Protein AF-A0A1M7R7I4-F1 (afdb_monomer_lite)

Radius of gyration: 20.32 Å; chains: 1; bounding box: 40×40×57 Å

Secondary structure (DSSP, 8-state):
--S-----HHHHHHHHHHHHHHHHHHHHHHHHHHHHHHHHHHH--B--TTT-SSSTT-B--SGGGGGGS-HHHHHHHHHHHHHHHHHTT----TT--HHHHHHHHHHHHHHHHHHHHHHHHS--HHHHHTSSSHHHHHHHHHHHHHHHHTTTS--TT-

Structure (mmCIF, N/CA/C/O backbone):
data_AF-A0A1M7R7I4-F1
#
_entry.id   AF-A0A1M7R7I4-F1
#
loop_
_atom_site.group_PDB
_atom_site.id
_atom_site.type_symbol
_atom_site.label_atom_id
_atom_site.label_alt_id
_atom_site.label_comp_id
_atom_site.label_asym_id
_atom_site.label_entity_id
_atom_site.label_seq_id
_atom_site.pdbx_PDB_ins_code
_atom_site.Cartn_x
_atom_site.Cartn_y
_atom_site.Cartn_z
_atom_site.occupancy
_atom_site.B_iso_or_equiv
_atom_site.auth_seq_id
_atom_site.auth_comp_id
_atom_site.auth_asym_id
_atom_site.auth_atom_id
_atom_site.pdbx_PDB_model_num
ATOM 1 N N . MET A 1 1 ? -10.190 12.286 29.717 1.00 47.88 1 MET A N 1
ATOM 2 C CA . MET A 1 1 ? -10.588 10.984 29.136 1.00 47.88 1 MET A CA 1
ATOM 3 C C . MET A 1 1 ? -11.988 10.653 29.607 1.00 47.88 1 MET A C 1
ATOM 5 O O . MET A 1 1 ? -12.220 10.630 30.811 1.00 47.88 1 MET A O 1
ATOM 9 N N . ASN A 1 2 ? -12.921 10.469 28.674 1.00 44.06 2 ASN A N 1
ATOM 10 C CA . ASN A 1 2 ? -14.291 10.079 28.992 1.00 44.06 2 ASN A CA 1
ATOM 11 C C . ASN A 1 2 ? -14.252 8.692 29.658 1.00 44.06 2 ASN A C 1
ATOM 13 O O . ASN A 1 2 ? -13.687 7.762 29.089 1.00 44.06 2 ASN A O 1
ATOM 17 N N . LYS A 1 3 ? -14.788 8.550 30.876 1.00 51.72 3 LYS A N 1
ATOM 18 C CA . LYS A 1 3 ? -14.648 7.324 31.692 1.00 51.72 3 LYS A CA 1
ATOM 19 C C . LYS A 1 3 ? -15.412 6.102 31.145 1.00 51.72 3 LYS A C 1
ATOM 21 O O . LYS A 1 3 ? -15.281 5.026 31.708 1.00 51.72 3 LYS A O 1
ATOM 26 N N . ASN A 1 4 ? -16.145 6.250 30.039 1.00 63.84 4 ASN A N 1
ATOM 27 C CA . ASN A 1 4 ? -16.961 5.204 29.418 1.00 63.84 4 ASN A CA 1
ATOM 28 C C . ASN A 1 4 ? -16.594 5.012 27.935 1.00 63.84 4 ASN A C 1
ATOM 30 O O . ASN A 1 4 ? -17.426 5.222 27.054 1.00 63.84 4 ASN A O 1
ATOM 34 N N . PHE A 1 5 ? -15.345 4.640 27.638 1.00 81.62 5 PHE A N 1
ATOM 35 C CA . PHE A 1 5 ? -15.002 4.158 26.297 1.00 81.62 5 PHE A CA 1
ATOM 36 C C . PHE A 1 5 ? -15.744 2.841 26.041 1.00 81.62 5 PHE A C 1
ATOM 38 O O . PHE A 1 5 ? -15.438 1.818 26.652 1.00 81.62 5 PHE A O 1
ATOM 45 N N . LYS A 1 6 ? -16.755 2.882 25.169 1.00 89.25 6 LYS A N 1
ATOM 46 C CA . LYS A 1 6 ? -17.543 1.713 24.779 1.00 89.25 6 LYS A CA 1
ATOM 47 C C . LYS A 1 6 ? -17.230 1.367 23.332 1.00 89.25 6 LYS A C 1
ATOM 49 O O . LYS A 1 6 ? -17.649 2.072 22.420 1.00 89.25 6 LYS A O 1
ATOM 54 N N . VAL A 1 7 ? -16.509 0.268 23.144 1.00 92.81 7 VAL A N 1
ATOM 55 C CA . VAL A 1 7 ? -16.156 -0.244 21.819 1.00 92.81 7 VAL A CA 1
ATOM 56 C C . VAL A 1 7 ? -17.420 -0.669 21.070 1.00 92.81 7 VAL A C 1
ATOM 58 O O . VAL A 1 7 ? -18.250 -1.408 21.607 1.00 92.81 7 VAL A O 1
ATOM 61 N N . THR A 1 8 ? -17.569 -0.209 19.828 1.00 95.81 8 THR A N 1
ATOM 62 C CA . THR A 1 8 ? -18.654 -0.627 18.931 1.00 95.81 8 THR A CA 1
ATOM 63 C C . THR A 1 8 ? -18.187 -1.738 17.991 1.00 95.81 8 THR A C 1
ATOM 65 O O . THR A 1 8 ? -16.992 -1.919 17.757 1.00 95.81 8 THR A O 1
ATOM 68 N N . LYS A 1 9 ? -19.134 -2.478 17.402 1.00 95.56 9 LYS A N 1
ATOM 69 C CA . LYS A 1 9 ? -18.818 -3.484 16.371 1.00 95.56 9 LYS A CA 1
ATOM 70 C C . LYS A 1 9 ? -18.126 -2.866 15.153 1.00 95.56 9 LYS A C 1
ATOM 72 O O . LYS A 1 9 ? -17.258 -3.495 14.565 1.00 95.56 9 LYS A O 1
ATOM 77 N N . GLU A 1 10 ? -18.493 -1.637 14.801 1.00 96.81 10 GLU A N 1
ATOM 78 C CA . GLU A 1 10 ? -17.917 -0.901 13.671 1.00 96.81 10 GLU A CA 1
ATOM 79 C C . GLU A 1 10 ? -16.450 -0.538 13.915 1.00 96.81 10 GLU A C 1
ATOM 81 O O . GLU A 1 10 ? -15.636 -0.678 13.006 1.00 96.81 10 GLU A O 1
ATOM 86 N N . MET A 1 11 ? -16.096 -0.140 15.144 1.00 97.19 11 MET A N 1
ATOM 87 C CA . MET A 1 11 ? -14.703 0.108 15.533 1.00 97.19 11 MET A CA 1
ATOM 88 C C . MET A 1 11 ? -13.863 -1.167 15.439 1.00 97.19 11 MET A C 1
ATOM 90 O O . MET A 1 11 ? -12.769 -1.136 14.882 1.00 97.19 11 MET A O 1
ATOM 94 N N . ILE A 1 12 ? -14.392 -2.292 15.937 1.00 96.56 12 ILE A N 1
ATOM 95 C CA . ILE A 1 12 ? -13.713 -3.596 15.867 1.00 96.56 12 ILE A CA 1
ATOM 96 C C . ILE A 1 12 ? -13.486 -3.989 14.407 1.00 96.56 12 ILE A C 1
ATOM 98 O O . ILE A 1 12 ? -12.352 -4.256 14.024 1.00 96.56 12 ILE A O 1
ATOM 102 N N . GLN A 1 13 ? -14.535 -3.944 13.581 1.00 96.69 13 GLN A N 1
ATOM 103 C CA . GLN A 1 13 ? -14.430 -4.301 12.169 1.00 96.69 13 GLN A CA 1
ATOM 104 C C . GLN A 1 13 ? -13.431 -3.405 11.429 1.00 96.69 13 GLN A C 1
ATOM 106 O O . GLN A 1 13 ? -12.631 -3.903 10.651 1.00 96.69 13 GLN A O 1
ATOM 111 N N . ALA A 1 14 ? -13.432 -2.092 11.679 1.00 97.75 14 ALA A N 1
ATOM 112 C CA . ALA A 1 14 ? -12.481 -1.189 11.035 1.00 97.75 14 ALA A CA 1
ATOM 113 C C . ALA A 1 14 ? -11.025 -1.482 11.440 1.00 97.75 14 ALA A C 1
ATOM 115 O O . ALA A 1 14 ? -10.129 -1.358 10.610 1.00 97.75 14 ALA A O 1
ATOM 116 N N . ALA A 1 15 ? -10.777 -1.890 12.688 1.00 97.62 15 ALA 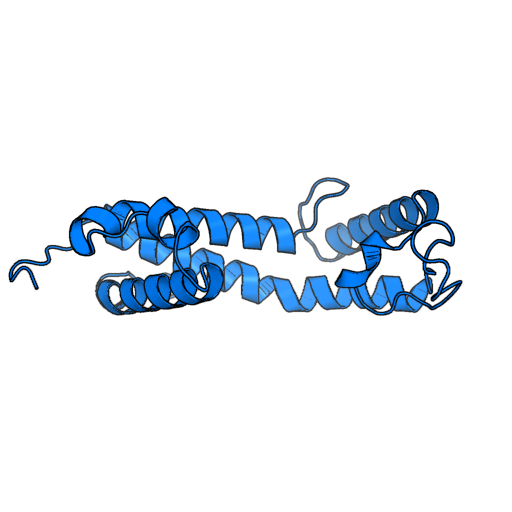A N 1
ATOM 117 C CA . ALA A 1 15 ? -9.447 -2.315 13.118 1.00 97.62 15 ALA A CA 1
ATOM 118 C C . ALA A 1 15 ? -9.029 -3.646 12.470 1.00 97.62 15 ALA A C 1
ATOM 120 O O . ALA A 1 15 ? -7.903 -3.757 11.989 1.00 97.62 15 ALA A O 1
ATOM 121 N N . GLU A 1 16 ? -9.933 -4.628 12.400 1.00 96.62 16 GLU A N 1
ATOM 122 C CA . GLU A 1 16 ? -9.706 -5.897 11.693 1.00 96.62 16 GLU A CA 1
ATOM 123 C C . GLU A 1 16 ? -9.398 -5.669 10.205 1.00 96.62 16 GLU A C 1
ATOM 125 O O . GLU A 1 16 ? -8.423 -6.221 9.690 1.00 96.62 16 GLU A O 1
ATOM 130 N N . ASP A 1 17 ? -10.160 -4.793 9.542 1.00 97.12 17 ASP A N 1
ATOM 131 C CA . ASP A 1 17 ? -9.942 -4.399 8.146 1.00 97.12 17 ASP A CA 1
ATOM 132 C C . ASP A 1 17 ? -8.527 -3.816 7.954 1.00 97.12 17 ASP A C 1
ATOM 134 O O . ASP A 1 17 ? -7.836 -4.163 6.995 1.00 97.12 17 ASP A O 1
ATOM 138 N N . VAL A 1 18 ? -8.060 -2.968 8.881 1.00 97.88 18 VAL A N 1
ATOM 139 C CA . VAL A 1 18 ? -6.701 -2.399 8.842 1.00 97.88 18 VAL A CA 1
ATOM 140 C C . VAL A 1 18 ? -5.636 -3.477 9.041 1.00 97.88 18 VAL A C 1
ATOM 142 O O . VAL A 1 18 ? -4.665 -3.499 8.286 1.00 97.88 18 VAL A O 1
ATOM 145 N N . PHE A 1 19 ? -5.802 -4.393 10.001 1.00 96.50 19 PHE A N 1
ATOM 146 C CA . PHE A 1 19 ? -4.847 -5.488 10.202 1.00 96.50 19 PHE A CA 1
ATOM 147 C C . PHE A 1 19 ? -4.714 -6.367 8.955 1.00 96.50 19 PHE A C 1
ATOM 149 O O . PHE A 1 19 ? -3.596 -6.665 8.534 1.00 96.50 19 PHE A O 1
ATOM 156 N N . ILE A 1 20 ? -5.838 -6.746 8.342 1.00 96.12 20 ILE A N 1
ATOM 157 C CA . ILE A 1 20 ? -5.852 -7.549 7.114 1.00 96.12 20 ILE A CA 1
ATOM 158 C C . ILE A 1 20 ? -5.199 -6.779 5.965 1.00 96.12 20 ILE A C 1
ATOM 160 O O . ILE A 1 20 ? -4.387 -7.348 5.237 1.00 96.12 20 ILE A O 1
ATOM 164 N N . ALA A 1 21 ? -5.511 -5.492 5.806 1.00 97.38 21 ALA A N 1
ATOM 165 C CA . ALA A 1 21 ? -4.962 -4.688 4.721 1.00 97.38 21 ALA A CA 1
ATOM 166 C C . ALA A 1 21 ? -3.444 -4.474 4.850 1.00 97.38 21 ALA A C 1
ATOM 168 O O . ALA A 1 21 ? -2.743 -4.580 3.845 1.00 97.38 21 ALA A O 1
ATOM 169 N N . ILE A 1 22 ? -2.935 -4.245 6.069 1.00 96.94 22 ILE A N 1
ATOM 170 C CA . ILE A 1 22 ? -1.491 -4.188 6.352 1.00 96.94 22 ILE A CA 1
ATOM 171 C C . ILE A 1 22 ? -0.844 -5.540 6.044 1.00 96.94 22 ILE A C 1
ATOM 173 O O . ILE A 1 22 ? 0.167 -5.599 5.353 1.00 96.94 22 ILE A O 1
ATOM 177 N N . ALA A 1 23 ? -1.425 -6.642 6.527 1.00 96.62 23 ALA A N 1
ATOM 178 C CA . ALA A 1 23 ? -0.879 -7.970 6.271 1.00 96.62 23 ALA A CA 1
ATOM 179 C C . ALA A 1 23 ? -0.825 -8.274 4.767 1.00 96.62 23 ALA A C 1
ATOM 181 O O . ALA A 1 23 ? 0.175 -8.795 4.277 1.00 96.62 23 ALA A O 1
ATOM 182 N N . TYR A 1 24 ? -1.872 -7.916 4.023 1.00 96.00 24 TYR A N 1
ATOM 183 C CA . TYR A 1 24 ? -1.927 -8.111 2.580 1.00 96.00 24 TYR A CA 1
ATOM 184 C C . TYR A 1 24 ? -0.878 -7.271 1.838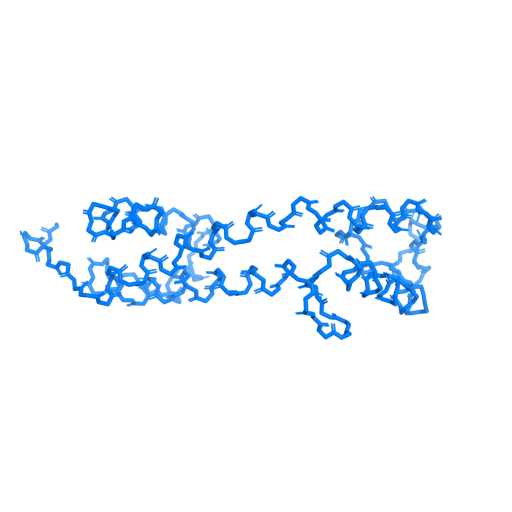 1.00 96.00 24 TYR A C 1
ATOM 186 O O . TYR A 1 24 ? -0.130 -7.827 1.032 1.00 96.00 24 TYR A O 1
ATOM 194 N N . SER A 1 25 ? -0.777 -5.967 2.126 1.00 97.44 25 SER A N 1
ATOM 195 C CA . SER A 1 25 ? 0.190 -5.077 1.468 1.00 97.44 25 SER A CA 1
ATOM 196 C C . SER A 1 25 ? 1.634 -5.499 1.749 1.00 97.44 25 SER A C 1
ATOM 198 O O . SER A 1 25 ? 2.433 -5.612 0.817 1.00 97.44 25 SER A O 1
ATOM 200 N N . GLU A 1 26 ? 1.953 -5.831 3.001 1.00 97.31 26 GLU A N 1
ATOM 201 C CA . GLU A 1 26 ? 3.286 -6.281 3.405 1.00 97.31 26 GLU A CA 1
ATOM 202 C C . GLU A 1 26 ? 3.642 -7.663 2.840 1.00 97.31 26 GLU A C 1
ATOM 204 O O . GLU A 1 26 ? 4.797 -7.901 2.493 1.00 97.31 26 GLU A O 1
ATOM 209 N N . THR A 1 27 ? 2.662 -8.556 2.665 1.00 96.94 27 THR A N 1
ATOM 210 C CA . THR A 1 27 ? 2.897 -9.882 2.064 1.00 96.94 27 THR A CA 1
ATOM 211 C C . THR A 1 27 ? 3.301 -9.775 0.595 1.00 96.94 27 THR A C 1
ATOM 213 O O . THR A 1 27 ? 4.195 -10.491 0.145 1.00 96.94 27 THR A O 1
ATOM 216 N N . ILE A 1 28 ? 2.660 -8.892 -0.176 1.00 96.44 28 ILE A N 1
ATOM 217 C CA . ILE A 1 28 ? 2.919 -8.800 -1.621 1.00 96.44 28 ILE A CA 1
ATOM 218 C C . ILE A 1 28 ? 4.087 -7.870 -1.966 1.00 96.44 28 ILE A C 1
ATOM 220 O O . ILE A 1 28 ? 4.691 -8.015 -3.031 1.00 96.44 28 ILE A O 1
ATOM 224 N N . ARG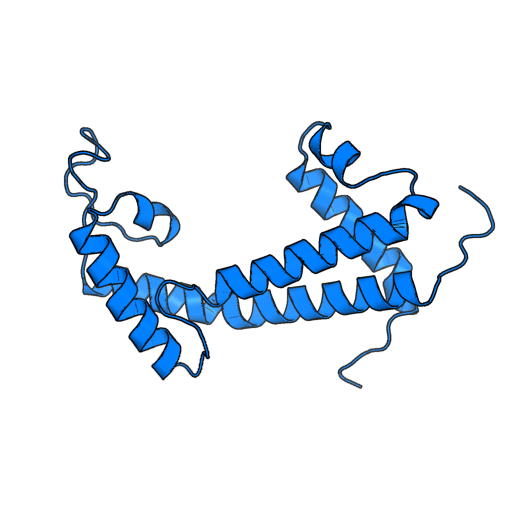 A 1 29 ? 4.419 -6.915 -1.084 1.00 97.81 29 ARG A N 1
ATOM 225 C CA . ARG A 1 29 ? 5.432 -5.875 -1.320 1.00 97.81 29 ARG A CA 1
ATOM 226 C C . ARG A 1 29 ? 6.781 -6.433 -1.801 1.00 97.81 29 ARG A C 1
ATOM 228 O O . ARG A 1 29 ? 7.253 -5.937 -2.826 1.00 97.81 29 ARG A O 1
ATOM 235 N N . PRO A 1 30 ? 7.394 -7.450 -1.162 1.00 97.50 30 PRO A N 1
ATOM 236 C CA . PRO A 1 30 ? 8.702 -7.949 -1.587 1.00 97.50 30 PRO A CA 1
ATOM 237 C C . PRO A 1 30 ? 8.688 -8.496 -3.017 1.00 97.50 30 PRO A C 1
ATOM 239 O O . PRO A 1 30 ? 9.547 -8.134 -3.816 1.00 97.50 30 PRO A O 1
ATOM 242 N N . ALA A 1 31 ? 7.671 -9.293 -3.361 1.00 97.38 31 ALA A N 1
ATOM 243 C CA . ALA A 1 31 ? 7.546 -9.898 -4.685 1.00 97.38 31 ALA A CA 1
ATOM 244 C C . ALA A 1 31 ? 7.376 -8.837 -5.784 1.00 97.38 31 ALA A C 1
ATOM 246 O O . ALA A 1 31 ? 8.017 -8.905 -6.831 1.00 97.38 31 ALA A O 1
ATOM 247 N N . ILE A 1 32 ? 6.544 -7.817 -5.542 1.00 97.69 32 ILE A N 1
ATOM 248 C CA . ILE A 1 32 ? 6.312 -6.753 -6.526 1.00 97.69 32 ILE A CA 1
ATOM 249 C C . ILE A 1 32 ? 7.557 -5.884 -6.726 1.00 97.69 32 ILE A C 1
ATOM 251 O O . ILE A 1 32 ? 7.891 -5.565 -7.871 1.00 97.69 32 ILE A O 1
ATOM 255 N N . ILE A 1 33 ? 8.260 -5.535 -5.644 1.00 96.56 33 ILE A N 1
ATOM 256 C CA . ILE A 1 33 ? 9.515 -4.775 -5.719 1.00 96.56 33 ILE A CA 1
ATOM 257 C C . ILE A 1 33 ? 10.574 -5.570 -6.485 1.00 96.56 33 ILE A C 1
ATOM 259 O O . ILE A 1 33 ? 11.248 -5.012 -7.351 1.00 96.56 33 ILE A O 1
ATOM 263 N N . GLU A 1 34 ? 10.706 -6.868 -6.211 1.00 96.69 34 GLU A N 1
ATOM 264 C CA . GLU A 1 34 ? 11.659 -7.733 -6.904 1.00 96.69 34 GLU A CA 1
ATOM 265 C C . GLU A 1 34 ? 11.378 -7.795 -8.413 1.00 96.69 34 GLU A C 1
ATOM 267 O O . GLU A 1 34 ? 12.286 -7.566 -9.215 1.00 96.69 34 GLU A O 1
ATOM 272 N N . ILE A 1 35 ? 10.120 -8.013 -8.812 1.00 97.69 35 ILE A N 1
ATOM 273 C CA . ILE A 1 35 ? 9.705 -8.016 -10.224 1.00 97.69 35 ILE A CA 1
ATOM 274 C C . ILE A 1 35 ? 10.076 -6.692 -10.905 1.00 97.69 35 ILE A C 1
ATOM 276 O O . ILE A 1 35 ? 10.705 -6.687 -11.968 1.00 97.69 35 ILE A O 1
ATOM 280 N N . GLN A 1 36 ? 9.732 -5.561 -10.281 1.00 97.19 36 GLN A N 1
ATOM 281 C CA . GLN A 1 36 ? 10.036 -4.235 -10.821 1.00 97.19 36 GLN A CA 1
ATOM 282 C C . GLN A 1 36 ? 11.542 -4.030 -10.994 1.00 97.19 36 GLN A C 1
ATOM 284 O O . GLN A 1 36 ? 11.999 -3.632 -12.067 1.00 97.19 36 GLN A O 1
ATOM 289 N N . GLN A 1 37 ? 12.332 -4.360 -9.973 1.00 96.25 37 GLN A N 1
ATOM 290 C CA . GLN A 1 37 ? 13.786 -4.243 -10.027 1.00 96.25 37 GLN A CA 1
ATOM 291 C C . GLN A 1 37 ? 14.405 -5.153 -11.091 1.00 96.25 37 GLN A C 1
ATOM 293 O O . GLN A 1 37 ? 15.329 -4.728 -11.783 1.00 96.25 37 GLN A O 1
ATOM 298 N N . ASN A 1 38 ? 13.912 -6.380 -11.253 1.00 96.56 38 ASN A N 1
ATOM 299 C CA . ASN A 1 38 ? 14.422 -7.316 -12.253 1.00 96.56 38 ASN A CA 1
ATOM 300 C C . ASN A 1 38 ? 14.177 -6.806 -13.677 1.00 96.56 38 ASN A C 1
ATOM 302 O O . ASN A 1 38 ? 15.081 -6.864 -14.511 1.00 96.56 38 ASN A O 1
ATOM 306 N N . ILE A 1 39 ? 13.007 -6.226 -13.945 1.00 97.19 39 ILE A N 1
ATOM 307 C CA . ILE A 1 39 ? 12.707 -5.610 -15.242 1.00 97.19 39 ILE A CA 1
ATOM 308 C C . ILE A 1 39 ? 13.606 -4.389 -15.486 1.00 97.19 39 ILE A C 1
ATOM 310 O O . ILE A 1 39 ? 14.203 -4.278 -16.558 1.00 97.19 39 ILE A O 1
ATOM 314 N N . LEU A 1 40 ? 13.766 -3.502 -14.499 1.00 96.69 40 LEU A N 1
ATOM 315 C CA . LEU A 1 40 ? 14.656 -2.340 -14.618 1.00 96.69 40 LEU A CA 1
ATOM 316 C C . LEU A 1 40 ? 16.109 -2.756 -14.892 1.00 96.69 40 LEU A C 1
ATOM 318 O O . LEU A 1 40 ? 16.746 -2.224 -15.800 1.00 96.69 40 LEU A O 1
ATOM 322 N N . LYS A 1 41 ? 16.614 -3.762 -14.167 1.00 95.38 41 LYS A N 1
ATOM 323 C CA . LYS A 1 41 ? 17.959 -4.325 -14.368 1.00 95.38 41 LYS A CA 1
ATOM 324 C C . LYS A 1 41 ? 18.115 -4.981 -15.739 1.00 95.38 41 LYS A C 1
ATOM 326 O O . LYS A 1 41 ? 19.184 -4.879 -16.335 1.00 95.38 41 LYS A O 1
ATOM 331 N N . ARG A 1 42 ? 17.079 -5.651 -16.243 1.00 95.94 42 ARG A N 1
ATOM 332 C CA . ARG A 1 42 ? 17.115 -6.350 -17.533 1.00 95.94 42 ARG A CA 1
ATOM 333 C C . ARG A 1 42 ? 17.165 -5.389 -18.715 1.00 95.94 42 ARG A C 1
ATOM 335 O O . ARG A 1 42 ? 17.922 -5.629 -19.650 1.00 95.94 42 ARG A O 1
ATOM 342 N N . PHE A 1 43 ? 16.352 -4.336 -18.689 1.00 95.94 43 PHE A N 1
ATOM 343 C CA . PHE A 1 43 ? 16.188 -3.440 -19.838 1.00 95.94 43 PHE A CA 1
ATOM 344 C C . PHE A 1 43 ? 17.000 -2.148 -19.739 1.00 95.94 43 PHE A C 1
ATOM 346 O O . PHE A 1 43 ? 17.173 -1.486 -20.757 1.00 95.94 43 PHE A O 1
ATOM 353 N N . GLN A 1 44 ? 17.536 -1.814 -18.557 1.00 94.75 44 GLN A N 1
ATOM 354 C CA . GLN A 1 44 ? 18.428 -0.665 -18.351 1.00 94.75 44 GLN A CA 1
ATOM 355 C C . GLN A 1 44 ? 17.844 0.640 -18.919 1.00 94.75 44 GLN A C 1
ATOM 357 O O . GLN A 1 44 ? 18.542 1.406 -19.590 1.00 94.75 44 GLN A O 1
ATOM 362 N N . TYR A 1 45 ? 16.548 0.876 -18.670 1.00 94.88 45 TYR A N 1
ATOM 363 C CA . TYR A 1 45 ? 15.856 2.090 -19.104 1.00 94.88 45 TYR A CA 1
ATOM 364 C C . TYR A 1 45 ? 16.601 3.333 -18.635 1.00 94.88 45 TYR A C 1
ATOM 366 O O . TYR A 1 45 ? 17.198 3.342 -17.556 1.00 94.88 45 TYR A O 1
ATOM 374 N N . LYS A 1 46 ? 16.553 4.390 -19.437 1.00 93.44 46 LYS A N 1
ATOM 375 C CA . LYS A 1 46 ? 17.308 5.614 -19.185 1.00 93.44 46 LYS A CA 1
ATOM 376 C C . LYS A 1 46 ? 16.381 6.752 -18.808 1.00 93.44 46 LYS A C 1
ATOM 378 O O . LYS A 1 46 ? 15.221 6.779 -19.207 1.00 93.44 46 LYS A O 1
ATOM 383 N N . VAL A 1 47 ? 16.925 7.695 -18.048 1.00 92.38 47 VAL A N 1
ATOM 384 C CA . VAL A 1 47 ? 16.275 8.987 -17.832 1.00 92.38 47 VAL A CA 1
ATOM 385 C C . VAL A 1 47 ? 16.086 9.676 -19.182 1.00 92.38 47 VAL A C 1
ATOM 387 O O . VAL A 1 47 ? 17.053 9.846 -19.932 1.00 92.38 47 VAL A O 1
ATOM 390 N N . ASP A 1 48 ? 14.846 10.059 -19.461 1.00 88.94 48 ASP A N 1
ATOM 391 C CA . ASP A 1 48 ? 14.464 10.829 -20.630 1.00 88.94 48 ASP A CA 1
ATOM 392 C C . ASP A 1 48 ? 15.120 12.211 -20.618 1.00 88.94 48 ASP A C 1
ATOM 394 O O . ASP A 1 48 ? 15.242 12.879 -19.584 1.00 88.94 48 ASP A O 1
ATOM 398 N N . GLU A 1 49 ? 15.544 12.651 -21.799 1.00 83.56 49 GLU A N 1
ATOM 399 C CA . GLU A 1 49 ? 16.274 13.904 -21.952 1.00 83.56 49 GLU A CA 1
ATOM 400 C C . GLU A 1 49 ? 15.381 15.119 -21.646 1.00 83.56 49 GLU A C 1
ATOM 402 O O . GLU A 1 49 ? 15.881 16.141 -21.163 1.00 83.56 49 GLU A O 1
ATOM 407 N N . GLN A 1 50 ? 14.061 15.001 -21.848 1.00 84.00 50 GLN A N 1
ATOM 408 C CA . GLN A 1 50 ? 13.104 16.054 -21.495 1.00 84.00 50 GLN A CA 1
ATOM 409 C C . GLN A 1 50 ? 12.829 16.091 -19.986 1.00 84.00 50 GLN A C 1
ATOM 411 O O . GLN A 1 50 ? 12.664 17.175 -19.423 1.00 84.00 50 GLN A O 1
ATOM 416 N N . ALA A 1 51 ? 12.853 14.935 -19.315 1.00 79.94 51 ALA A N 1
ATOM 417 C CA . ALA A 1 51 ? 12.662 14.828 -17.869 1.00 79.94 51 ALA A CA 1
ATOM 418 C C . ALA A 1 51 ? 13.859 15.361 -17.056 1.00 79.94 51 ALA A C 1
ATOM 420 O O . ALA A 1 51 ? 13.680 15.874 -15.947 1.00 79.94 51 ALA A O 1
ATOM 421 N N . SER A 1 52 ? 15.095 15.264 -17.569 1.00 76.81 52 SER A N 1
ATOM 422 C CA . SER A 1 52 ? 16.266 15.845 -16.897 1.00 76.81 52 SER A CA 1
ATOM 423 C C . SER A 1 52 ? 17.451 16.131 -17.823 1.00 76.81 52 SER A C 1
ATOM 425 O O . SER A 1 52 ? 18.161 15.226 -18.255 1.00 76.81 52 SER A O 1
ATOM 427 N N . LYS A 1 53 ? 17.785 17.418 -17.986 1.00 70.12 53 LYS A N 1
ATOM 428 C CA . LYS A 1 53 ? 19.011 17.852 -18.687 1.00 70.12 53 LYS A CA 1
ATOM 429 C C . LYS A 1 53 ? 20.307 17.538 -17.929 1.00 70.12 53 LYS A C 1
ATOM 431 O O . LYS A 1 53 ? 21.364 17.469 -18.541 1.00 70.12 53 LYS A O 1
ATOM 436 N N . ALA A 1 54 ? 20.245 17.378 -16.605 1.00 69.25 54 ALA A N 1
ATOM 437 C CA . ALA A 1 54 ? 21.425 17.161 -15.763 1.00 69.25 54 ALA A CA 1
ATOM 438 C C . ALA A 1 54 ? 21.799 15.677 -15.604 1.00 69.25 54 ALA A C 1
ATOM 440 O O . ALA A 1 54 ? 22.931 15.374 -15.243 1.00 69.25 54 ALA A O 1
ATOM 441 N N . ARG A 1 55 ? 20.856 14.758 -15.857 1.00 66.19 55 ARG A N 1
ATOM 442 C CA . ARG A 1 55 ? 21.007 13.305 -15.642 1.00 66.19 55 ARG A CA 1
ATOM 443 C C . ARG A 1 55 ? 20.813 12.506 -16.925 1.00 66.19 55 ARG A C 1
ATOM 445 O O . ARG A 1 55 ? 20.280 11.397 -16.902 1.00 66.19 55 ARG A O 1
ATOM 452 N N . LEU A 1 56 ? 21.207 13.102 -18.049 1.00 69.56 56 LEU A N 1
ATOM 453 C CA . LEU A 1 56 ? 21.037 12.511 -19.369 1.00 69.56 56 LEU A CA 1
ATOM 454 C C . LEU A 1 56 ? 21.616 11.097 -19.375 1.00 69.56 56 LEU A C 1
ATOM 456 O O . LEU A 1 56 ? 22.806 10.900 -19.128 1.00 69.56 56 LEU A O 1
ATOM 460 N N . ARG A 1 57 ? 20.762 10.123 -19.702 1.00 72.31 57 ARG A N 1
ATOM 461 C CA . ARG A 1 57 ? 21.151 8.732 -19.964 1.00 72.31 57 ARG A CA 1
ATOM 462 C C . ARG A 1 57 ? 21.642 7.935 -18.753 1.00 72.31 57 ARG A C 1
ATOM 464 O O . ARG A 1 57 ? 22.156 6.832 -18.951 1.00 72.31 57 ARG A O 1
ATOM 471 N N . GLU A 1 58 ? 21.440 8.429 -17.529 1.00 85.62 58 GLU A N 1
ATOM 472 C CA . GLU A 1 58 ? 21.590 7.598 -16.330 1.00 85.62 58 GLU A CA 1
ATOM 473 C C . GLU A 1 58 ? 20.586 6.432 -16.363 1.00 85.62 58 GLU A C 1
ATOM 475 O O . GLU A 1 58 ? 19.412 6.656 -16.684 1.00 85.62 58 GLU A O 1
ATOM 480 N N . PRO A 1 59 ? 21.003 5.202 -16.011 1.00 90.12 59 PRO A N 1
ATOM 481 C CA . PRO A 1 59 ? 20.083 4.083 -15.893 1.00 90.12 59 PRO A CA 1
ATOM 482 C C . PRO A 1 59 ? 19.135 4.272 -14.702 1.00 90.12 59 PRO A C 1
ATOM 484 O O . PRO A 1 59 ? 19.528 4.677 -13.603 1.00 90.12 59 PRO A O 1
ATOM 487 N N . ILE A 1 60 ? 17.870 3.932 -14.913 1.00 91.81 60 ILE A N 1
ATOM 488 C CA . ILE A 1 60 ? 16.834 3.899 -13.886 1.00 91.81 60 ILE A CA 1
ATOM 489 C C . ILE A 1 60 ? 16.925 2.549 -13.179 1.00 91.81 60 ILE A C 1
ATOM 491 O O . ILE A 1 60 ? 16.496 1.523 -13.698 1.00 91.81 60 ILE A O 1
ATOM 495 N N . VAL A 1 61 ? 17.510 2.559 -11.981 1.00 88.62 61 VAL A N 1
ATOM 496 C CA . VAL A 1 61 ? 17.774 1.346 -11.185 1.00 88.62 61 VAL A CA 1
ATOM 497 C C . VAL A 1 61 ? 16.763 1.108 -10.059 1.00 88.62 61 VAL A C 1
ATOM 499 O O . VAL A 1 61 ? 16.807 0.062 -9.417 1.00 88.62 61 VAL A O 1
ATOM 502 N N . THR A 1 62 ? 15.846 2.052 -9.820 1.00 90.31 62 THR A N 1
ATOM 503 C CA . THR A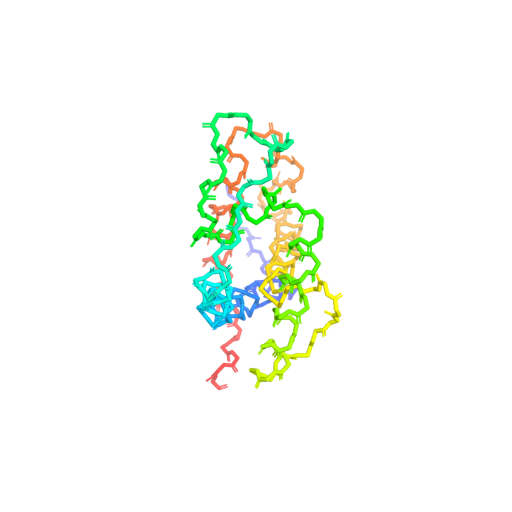 1 62 ? 14.784 1.926 -8.808 1.00 90.31 62 THR A CA 1
ATOM 504 C C . THR A 1 62 ? 13.424 2.317 -9.386 1.00 90.31 62 THR A C 1
ATOM 506 O O . THR A 1 62 ? 13.334 3.178 -10.267 1.00 90.31 62 THR A O 1
ATOM 509 N N . HIS A 1 63 ? 12.351 1.676 -8.913 1.00 89.31 63 HIS A N 1
ATOM 510 C CA . HIS A 1 63 ? 11.007 1.868 -9.467 1.00 89.31 63 HIS A CA 1
ATOM 511 C C . HIS A 1 63 ? 10.439 3.257 -9.171 1.00 89.31 63 HIS A C 1
ATOM 513 O O . HIS A 1 63 ? 9.648 3.777 -9.957 1.00 89.31 63 HIS A O 1
ATOM 519 N N . GLU A 1 64 ? 10.874 3.901 -8.088 1.00 90.06 64 GLU A N 1
ATOM 520 C CA . GLU A 1 64 ? 10.469 5.258 -7.722 1.00 90.06 64 GLU A CA 1
ATOM 521 C C . GLU A 1 64 ? 10.934 6.276 -8.754 1.00 90.06 64 GLU A C 1
ATOM 523 O O . GLU A 1 64 ? 10.358 7.349 -8.822 1.00 90.06 64 GLU A O 1
ATOM 528 N N . ARG A 1 65 ? 11.946 5.953 -9.569 1.00 91.56 65 ARG A N 1
ATOM 529 C CA . ARG A 1 65 ? 12.445 6.803 -10.658 1.00 91.56 65 ARG A CA 1
ATOM 530 C C . ARG A 1 65 ? 11.822 6.473 -12.018 1.00 91.56 65 ARG A C 1
ATOM 532 O O . ARG A 1 65 ? 12.220 7.077 -13.007 1.00 91.56 65 ARG A O 1
ATOM 539 N N . SER A 1 66 ? 10.856 5.554 -12.094 1.00 91.94 66 SER A N 1
ATOM 540 C CA . SER A 1 66 ? 10.222 5.162 -13.368 1.00 91.94 66 SER A CA 1
ATOM 541 C C . SER A 1 66 ? 9.475 6.303 -14.067 1.00 91.94 66 SER A C 1
ATOM 543 O O . SER A 1 66 ? 9.392 6.300 -15.289 1.00 91.94 66 SER A O 1
ATOM 545 N N . TYR A 1 67 ? 9.037 7.331 -13.330 1.00 91.38 67 TYR A N 1
ATOM 546 C CA . TYR A 1 67 ? 8.450 8.553 -13.900 1.00 91.38 67 TYR A CA 1
ATOM 547 C C . TYR A 1 67 ? 9.432 9.384 -14.747 1.00 91.38 67 TYR A C 1
ATOM 549 O O . TYR A 1 67 ? 9.023 10.345 -15.387 1.00 91.38 67 TYR A O 1
ATOM 557 N N . LEU A 1 68 ? 10.730 9.058 -14.714 1.00 92.94 68 LEU A N 1
ATOM 558 C CA . LEU A 1 68 ? 11.759 9.702 -15.530 1.00 92.94 68 LEU A CA 1
ATOM 559 C C . LEU A 1 68 ? 11.969 9.006 -16.881 1.00 92.94 68 LEU A C 1
ATOM 561 O O . LEU A 1 68 ? 12.848 9.427 -17.624 1.00 92.94 68 LEU A O 1
ATOM 565 N N . MET A 1 69 ? 11.253 7.919 -17.175 1.00 93.94 69 MET A N 1
ATOM 566 C CA . MET A 1 69 ? 11.325 7.244 -18.474 1.00 93.94 69 MET A CA 1
ATOM 567 C C . MET A 1 69 ? 10.653 8.076 -19.565 1.00 93.94 69 MET A C 1
ATOM 569 O O . MET A 1 69 ? 9.744 8.855 -19.291 1.00 93.94 69 MET A O 1
ATOM 573 N N . SER A 1 70 ? 11.056 7.848 -20.815 1.00 93.88 70 SER A N 1
ATOM 574 C CA . SER A 1 70 ? 10.269 8.309 -21.959 1.00 93.88 70 SER A CA 1
ATOM 575 C C . SER A 1 70 ? 8.939 7.551 -22.010 1.00 93.88 70 SER A C 1
ATOM 577 O O . SER A 1 70 ? 8.862 6.415 -21.539 1.00 93.88 70 SER A O 1
ATOM 579 N N . ASP A 1 71 ? 7.904 8.116 -22.633 1.00 94.44 71 ASP A N 1
ATOM 580 C CA . ASP A 1 71 ? 6.603 7.439 -22.759 1.00 94.44 71 ASP A CA 1
ATOM 581 C C . ASP A 1 71 ? 6.717 6.065 -23.442 1.00 94.44 71 ASP A C 1
ATOM 583 O O . ASP A 1 71 ? 6.046 5.104 -23.057 1.00 94.44 71 ASP A O 1
ATOM 587 N N . ASN A 1 72 ? 7.604 5.946 -24.437 1.00 95.38 72 ASN A N 1
ATOM 588 C CA . ASN A 1 72 ? 7.846 4.689 -25.141 1.00 95.38 72 ASN A CA 1
ATOM 589 C C . ASN A 1 72 ? 8.492 3.639 -24.223 1.00 95.38 72 ASN A C 1
ATOM 591 O O . ASN A 1 72 ? 8.031 2.496 -24.165 1.00 95.38 72 ASN A O 1
ATOM 595 N N . ASP A 1 73 ? 9.520 4.033 -23.468 1.00 96.12 73 ASP A N 1
ATOM 596 C CA . ASP A 1 73 ? 10.175 3.150 -22.500 1.00 96.12 73 ASP A CA 1
ATOM 597 C C . ASP A 1 73 ? 9.230 2.770 -21.360 1.00 96.12 73 ASP A C 1
ATOM 599 O O . ASP A 1 73 ? 9.198 1.612 -20.944 1.00 96.12 73 ASP A O 1
ATOM 603 N N . PHE A 1 74 ? 8.412 3.713 -20.891 1.00 95.88 74 PHE A N 1
ATOM 604 C CA . PHE A 1 74 ? 7.431 3.470 -19.843 1.00 95.88 74 PHE A CA 1
ATOM 605 C C . PHE A 1 74 ? 6.335 2.501 -20.304 1.00 95.88 74 PHE A C 1
ATOM 607 O O . PHE A 1 74 ? 5.992 1.568 -19.581 1.00 95.88 74 PHE A O 1
ATOM 614 N N . SER A 1 75 ? 5.832 2.639 -21.534 1.00 96.62 75 SER A N 1
ATOM 615 C CA . SER A 1 75 ? 4.870 1.691 -22.117 1.00 96.62 75 SER A CA 1
ATOM 616 C C . SER A 1 75 ? 5.460 0.281 -22.253 1.00 96.62 75 SER A C 1
ATOM 618 O O . SER A 1 75 ? 4.828 -0.720 -21.886 1.00 96.62 75 SER A O 1
ATOM 620 N N . HIS A 1 76 ? 6.716 0.187 -22.701 1.00 97.56 76 HIS A N 1
ATOM 621 C CA . HIS A 1 76 ? 7.445 -1.077 -22.755 1.00 97.56 76 HIS A CA 1
ATOM 622 C C . HIS A 1 76 ? 7.631 -1.679 -21.350 1.00 97.56 76 HIS A C 1
ATOM 624 O O . HIS A 1 76 ? 7.366 -2.865 -21.140 1.00 97.56 76 HIS A O 1
ATOM 630 N N . TYR A 1 77 ? 8.001 -0.858 -20.366 1.00 97.50 77 TYR A N 1
ATOM 631 C CA . TYR A 1 77 ? 8.123 -1.241 -18.962 1.00 97.50 77 TYR A CA 1
ATOM 632 C C . TYR A 1 77 ? 6.811 -1.797 -18.393 1.00 97.50 77 TYR A C 1
ATOM 634 O O . TYR A 1 77 ? 6.812 -2.904 -17.851 1.00 97.50 77 TYR A O 1
ATOM 642 N N . LEU A 1 78 ? 5.687 -1.099 -18.585 1.00 97.31 78 LEU A N 1
ATOM 643 C CA . LEU A 1 78 ? 4.361 -1.547 -18.145 1.00 97.31 78 LEU A CA 1
ATOM 644 C C . LEU A 1 78 ? 3.947 -2.874 -18.788 1.00 97.31 78 LEU A C 1
ATOM 646 O O . LEU A 1 78 ? 3.389 -3.740 -18.113 1.00 97.31 78 LEU A O 1
ATOM 650 N N . THR A 1 79 ? 4.263 -3.069 -20.070 1.00 98.00 79 THR A N 1
ATOM 651 C CA . THR A 1 79 ? 3.989 -4.328 -20.775 1.00 98.00 79 THR A CA 1
ATOM 652 C C . THR A 1 79 ? 4.716 -5.509 -20.142 1.00 98.00 79 THR A C 1
ATOM 654 O O . THR A 1 79 ? 4.119 -6.572 -19.959 1.00 98.00 79 THR A O 1
ATOM 657 N N . HIS A 1 80 ? 5.994 -5.347 -19.794 1.00 98.12 80 HIS A N 1
ATOM 658 C CA . HIS A 1 80 ? 6.752 -6.413 -19.132 1.00 98.12 80 HIS A CA 1
ATOM 659 C C . HIS A 1 80 ? 6.314 -6.617 -17.687 1.00 98.12 80 HIS A C 1
ATOM 661 O O . HIS A 1 80 ? 6.160 -7.763 -17.276 1.00 98.12 80 HIS A O 1
ATOM 667 N N . LEU A 1 81 ? 6.024 -5.542 -16.949 1.00 98.00 81 LEU A N 1
ATOM 668 C CA . LEU A 1 81 ? 5.480 -5.650 -15.594 1.00 98.00 81 LEU A CA 1
ATOM 669 C C . LEU A 1 81 ? 4.198 -6.466 -15.567 1.00 98.00 81 LEU A C 1
ATOM 671 O O . LEU A 1 81 ? 4.084 -7.402 -14.785 1.00 98.00 81 LEU A O 1
ATOM 675 N N . HIS A 1 82 ? 3.251 -6.137 -16.442 1.00 98.31 82 HIS A N 1
ATOM 676 C CA . HIS A 1 82 ? 1.975 -6.829 -16.481 1.00 98.31 82 HIS A CA 1
ATOM 677 C C . HIS A 1 82 ? 2.157 -8.327 -16.764 1.00 98.31 82 HIS A C 1
ATOM 679 O O . HIS A 1 82 ? 1.569 -9.150 -16.069 1.00 98.31 82 HIS A O 1
ATOM 685 N N . LYS A 1 83 ? 3.030 -8.699 -17.711 1.00 98.12 83 LYS A N 1
ATOM 686 C CA . LYS A 1 83 ? 3.345 -10.112 -17.987 1.00 98.12 83 LYS A CA 1
ATOM 687 C C . LYS A 1 83 ? 3.893 -10.833 -16.756 1.00 98.12 83 LYS A C 1
ATOM 689 O O . LYS A 1 83 ? 3.384 -11.897 -16.413 1.00 98.12 83 LYS A O 1
ATOM 694 N N . GLU A 1 84 ? 4.878 -10.246 -16.079 1.00 98.25 84 GLU A N 1
ATOM 695 C CA . GLU A 1 84 ? 5.470 -10.834 -14.871 1.00 98.25 84 GLU A CA 1
ATOM 696 C C . GLU A 1 84 ? 4.454 -10.917 -13.720 1.00 98.25 84 GLU A C 1
ATOM 698 O O . GLU A 1 84 ? 4.417 -11.911 -12.998 1.00 98.25 84 GLU A O 1
ATOM 703 N N . TYR A 1 85 ? 3.562 -9.931 -13.576 1.00 98.25 85 TYR A N 1
ATOM 704 C CA . TYR A 1 85 ? 2.489 -9.974 -12.581 1.00 98.25 85 TYR A 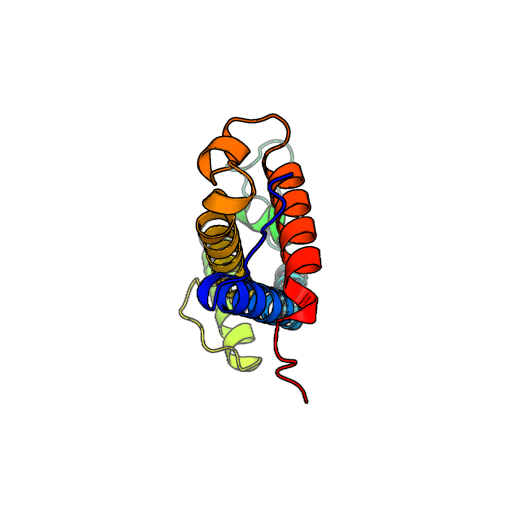CA 1
ATOM 705 C C . TYR A 1 85 ? 1.525 -11.138 -12.823 1.00 98.25 85 TYR A C 1
ATOM 707 O O . TYR A 1 85 ? 1.232 -11.883 -11.887 1.00 98.25 85 TYR A O 1
ATOM 715 N N . ILE A 1 86 ? 1.074 -11.339 -1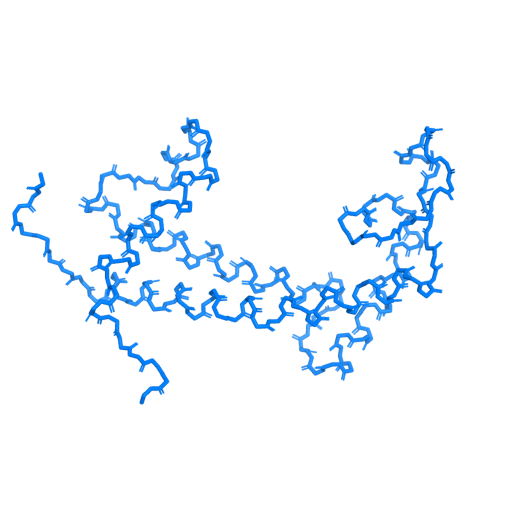4.065 1.00 98.12 86 ILE A N 1
ATOM 716 C CA . ILE A 1 86 ? 0.210 -12.477 -14.408 1.00 98.12 86 ILE A CA 1
ATOM 717 C C . ILE A 1 86 ? 0.945 -13.806 -14.177 1.00 98.12 86 ILE A C 1
ATOM 719 O O . ILE A 1 86 ? 0.366 -14.734 -13.612 1.00 98.12 86 ILE A O 1
ATOM 723 N N . MET A 1 87 ? 2.227 -13.899 -14.552 1.00 97.56 87 MET A N 1
ATOM 724 C CA . MET A 1 87 ? 3.046 -15.099 -14.332 1.00 97.56 87 MET A CA 1
ATOM 725 C C . MET A 1 87 ? 3.249 -15.419 -12.846 1.00 97.56 87 MET A C 1
ATOM 727 O O . MET A 1 87 ? 3.241 -16.589 -12.469 1.00 97.56 87 MET A O 1
ATOM 731 N N . ALA A 1 88 ? 3.368 -14.398 -11.997 1.00 97.19 88 ALA A N 1
ATOM 732 C CA . ALA A 1 88 ? 3.440 -14.542 -10.545 1.00 97.19 88 ALA A CA 1
ATOM 733 C C . ALA A 1 88 ? 2.071 -14.824 -9.885 1.00 97.19 88 ALA A C 1
ATOM 735 O O . ALA A 1 88 ? 1.981 -14.919 -8.663 1.00 97.19 88 ALA A O 1
ATOM 736 N N . GLY A 1 89 ? 1.000 -14.975 -10.675 1.00 97.25 89 GLY A N 1
ATOM 737 C CA . GLY A 1 89 ? -0.336 -15.336 -10.199 1.00 97.25 89 GLY A CA 1
ATOM 738 C C . GLY A 1 89 ? -1.192 -14.156 -9.734 1.00 97.25 89 GLY A C 1
ATOM 739 O O . GLY A 1 89 ? -2.295 -14.369 -9.222 1.00 97.25 89 GLY A O 1
ATOM 740 N N . PHE A 1 90 ? -0.733 -12.915 -9.921 1.00 96.81 90 PHE A N 1
ATOM 741 C CA . PHE A 1 90 ? -1.541 -11.739 -9.614 1.00 96.81 90 PHE A CA 1
ATOM 742 C C . PHE A 1 90 ? -2.639 -11.553 -10.662 1.00 96.81 90 PHE A C 1
ATOM 744 O O . PHE A 1 90 ? -2.419 -11.690 -11.863 1.00 96.81 90 PHE A O 1
ATOM 751 N N . LYS A 1 91 ? -3.836 -11.189 -10.199 1.00 95.75 91 LYS A N 1
ATOM 752 C CA . LYS A 1 91 ? -4.971 -10.835 -11.056 1.00 95.75 91 LYS A CA 1
ATOM 753 C C . LYS A 1 91 ? -5.122 -9.321 -11.055 1.00 95.75 91 LYS A C 1
ATOM 755 O O . LYS A 1 91 ? -5.731 -8.769 -10.143 1.00 95.75 91 LYS A O 1
ATOM 760 N N . VAL A 1 92 ? -4.528 -8.659 -12.040 1.00 96.25 92 VAL A N 1
ATOM 761 C CA . VAL A 1 92 ? -4.562 -7.198 -12.175 1.00 96.25 92 VAL A CA 1
ATOM 762 C C . VAL A 1 92 ? -4.795 -6.794 -13.619 1.00 96.25 92 VAL A C 1
ATOM 764 O O . VAL A 1 92 ? -4.430 -7.523 -14.537 1.00 96.25 92 VAL A O 1
ATOM 767 N N . GLU A 1 93 ? -5.401 -5.630 -13.812 1.00 97.00 93 GLU A N 1
ATOM 768 C CA . GLU A 1 93 ? -5.589 -5.033 -15.131 1.00 97.00 93 GLU A CA 1
ATOM 769 C C . GLU A 1 93 ? -4.270 -4.474 -15.688 1.00 97.00 93 GLU A C 1
ATOM 771 O O . GLU A 1 93 ? -3.296 -4.243 -14.961 1.00 97.00 93 GLU A O 1
ATOM 776 N N . TYR A 1 94 ? -4.217 -4.260 -17.003 1.00 96.75 94 TYR A N 1
ATOM 777 C CA . TYR A 1 94 ? -3.060 -3.630 -17.634 1.00 96.75 94 TYR A CA 1
ATOM 778 C C . TYR A 1 94 ? -2.849 -2.210 -17.093 1.00 96.75 94 TYR A C 1
ATOM 780 O O . TYR A 1 94 ? -3.795 -1.439 -16.967 1.00 96.75 94 TYR A O 1
ATOM 788 N N . GLY A 1 95 ? -1.599 -1.861 -16.779 1.00 93.50 95 GLY A N 1
ATOM 789 C CA . GLY A 1 95 ? -1.243 -0.566 -16.189 1.00 93.50 95 GLY A CA 1
ATOM 790 C C . GLY A 1 95 ? -1.453 -0.478 -14.672 1.00 93.50 95 GLY A C 1
ATOM 791 O O . GLY A 1 95 ? -0.994 0.484 -14.060 1.00 93.50 95 GLY A O 1
ATOM 792 N N . TYR A 1 96 ? -2.069 -1.484 -14.043 1.00 95.56 96 TYR A N 1
ATOM 793 C CA . TYR A 1 96 ? -2.258 -1.516 -12.596 1.00 95.56 96 TYR A CA 1
ATOM 794 C C . TYR A 1 96 ? -1.114 -2.255 -11.900 1.00 95.56 96 TYR A C 1
ATOM 796 O O . TYR A 1 96 ? -0.677 -3.329 -12.317 1.00 95.56 96 TYR A O 1
ATOM 804 N N . CYS A 1 97 ? -0.650 -1.683 -10.788 1.00 96.06 97 CYS A N 1
ATOM 805 C CA . CYS A 1 97 ? 0.341 -2.297 -9.912 1.00 96.06 97 CYS A CA 1
ATOM 806 C C . CYS A 1 97 ? -0.369 -3.009 -8.745 1.00 96.06 97 CYS A C 1
ATOM 808 O O . CYS A 1 97 ? -1.075 -2.335 -7.986 1.00 96.06 97 CYS A O 1
ATOM 810 N N . PRO A 1 98 ? -0.159 -4.325 -8.537 1.00 97.69 98 PRO A N 1
ATOM 811 C CA . PRO A 1 98 ? -0.759 -5.058 -7.420 1.00 97.69 98 PRO A CA 1
ATOM 812 C C . PRO A 1 98 ? -0.453 -4.428 -6.054 1.00 97.69 98 PRO A C 1
ATOM 814 O O . PRO A 1 98 ? -1.338 -4.330 -5.206 1.00 97.69 98 PRO A O 1
ATOM 817 N N . LEU A 1 99 ? 0.780 -3.940 -5.863 1.00 97.25 99 LEU A N 1
ATOM 818 C CA . LEU A 1 99 ? 1.182 -3.265 -4.628 1.00 97.25 99 LEU A CA 1
ATOM 819 C C . LEU A 1 99 ? 0.403 -1.965 -4.408 1.00 97.25 99 LEU A C 1
ATOM 821 O O . LEU A 1 99 ? -0.100 -1.746 -3.311 1.00 97.25 99 LEU A O 1
ATOM 825 N N . LEU A 1 100 ? 0.228 -1.139 -5.445 1.00 96.00 100 LEU A N 1
ATOM 826 C CA . LEU A 1 100 ? -0.535 0.107 -5.316 1.00 96.00 100 LEU A CA 1
ATOM 827 C C . LEU A 1 100 ? -2.015 -0.149 -5.008 1.00 96.00 100 LEU A C 1
ATOM 829 O O . LEU A 1 100 ? -2.607 0.617 -4.250 1.00 96.00 100 LEU A O 1
ATOM 833 N N . ILE A 1 101 ? -2.597 -1.228 -5.548 1.00 97.62 101 ILE A N 1
ATOM 834 C CA . ILE A 1 101 ? -3.959 -1.665 -5.204 1.00 97.62 101 ILE A CA 1
ATOM 835 C C . ILE A 1 101 ? -4.036 -2.047 -3.720 1.00 97.62 101 ILE A C 1
ATOM 837 O O . ILE A 1 101 ? -4.933 -1.590 -3.015 1.00 97.62 101 ILE A O 1
ATOM 841 N N . ALA A 1 102 ? -3.094 -2.851 -3.216 1.00 97.56 102 ALA A N 1
ATOM 842 C CA . ALA A 1 102 ? -3.087 -3.246 -1.806 1.00 97.56 102 ALA A CA 1
ATOM 843 C C . ALA A 1 102 ? -2.869 -2.059 -0.860 1.00 97.56 102 ALA A C 1
ATOM 845 O O . ALA A 1 102 ? -3.542 -1.948 0.163 1.00 97.56 102 ALA A O 1
ATOM 846 N N . GLU A 1 103 ? -1.974 -1.139 -1.217 1.00 97.25 103 GLU A N 1
ATOM 847 C CA . GLU A 1 103 ? -1.771 0.092 -0.457 1.00 97.25 103 GLU A CA 1
ATOM 848 C C . GLU A 1 103 ? -3.011 0.993 -0.486 1.00 97.25 103 GLU A C 1
ATOM 850 O O . GLU A 1 103 ? -3.276 1.691 0.490 1.00 97.25 103 GLU A O 1
ATOM 855 N N . ASP A 1 104 ? -3.801 0.976 -1.564 1.00 97.75 104 ASP A N 1
ATOM 856 C CA . ASP A 1 104 ? -5.077 1.692 -1.608 1.00 97.75 104 ASP A CA 1
ATOM 857 C C . ASP A 1 104 ? -6.111 1.099 -0.654 1.00 97.75 104 ASP A C 1
ATOM 859 O O . ASP A 1 104 ? -6.725 1.829 0.126 1.00 97.75 104 ASP A O 1
ATOM 863 N N . ILE A 1 105 ? -6.230 -0.230 -0.632 1.00 97.94 105 ILE A N 1
ATOM 864 C CA . ILE A 1 105 ? -7.071 -0.949 0.333 1.00 97.94 105 ILE A CA 1
ATOM 865 C C . ILE A 1 105 ? -6.664 -0.576 1.765 1.00 97.94 105 ILE A C 1
ATOM 867 O O . ILE A 1 105 ? -7.526 -0.234 2.577 1.00 97.94 105 ILE A O 1
ATOM 871 N N . GLN A 1 106 ? -5.360 -0.555 2.061 1.00 98.19 106 GLN A N 1
ATOM 872 C CA . GLN A 1 106 ? -4.847 -0.134 3.366 1.00 98.19 106 GLN A CA 1
ATOM 873 C C . GLN A 1 106 ? -5.206 1.318 3.692 1.00 98.19 106 GLN A C 1
ATOM 875 O O . GLN A 1 106 ? -5.738 1.581 4.769 1.00 98.19 106 GLN A O 1
ATOM 880 N N . ARG A 1 107 ? -4.978 2.268 2.775 1.00 97.12 107 ARG A N 1
ATOM 881 C CA . ARG A 1 107 ? -5.338 3.682 2.987 1.00 97.12 107 ARG A CA 1
ATOM 882 C C . ARG A 1 107 ? -6.833 3.855 3.260 1.00 97.12 107 ARG A C 1
ATOM 884 O O . ARG A 1 107 ? -7.203 4.643 4.131 1.00 97.12 107 ARG A O 1
ATOM 891 N N . ASN A 1 108 ? -7.682 3.121 2.545 1.00 98.00 108 ASN A N 1
ATOM 892 C CA . ASN A 1 108 ? -9.131 3.166 2.724 1.00 98.00 108 ASN A CA 1
ATOM 893 C C . ASN A 1 108 ? -9.558 2.574 4.077 1.00 98.00 108 ASN A C 1
ATOM 895 O O . ASN A 1 108 ? -10.386 3.174 4.768 1.00 98.00 108 ASN A O 1
ATOM 899 N N . ALA A 1 109 ? -8.955 1.458 4.499 1.00 98.25 109 ALA A N 1
ATOM 900 C CA . ALA A 1 109 ? -9.187 0.871 5.819 1.00 98.25 109 ALA A CA 1
ATOM 901 C C . ALA A 1 109 ? -8.739 1.815 6.950 1.00 98.25 109 ALA A C 1
ATOM 903 O O . ALA A 1 109 ? -9.495 2.063 7.888 1.00 98.25 109 ALA A O 1
ATOM 904 N N . GLU A 1 110 ? -7.552 2.418 6.832 1.00 98.00 110 GLU A N 1
ATOM 905 C CA . GLU A 1 110 ? -7.037 3.402 7.793 1.00 98.00 110 GLU A CA 1
ATOM 906 C C . GLU A 1 110 ? -7.966 4.617 7.908 1.00 98.00 110 GLU A C 1
ATOM 908 O O . GLU A 1 110 ? -8.293 5.056 9.012 1.00 98.00 110 GLU A O 1
ATOM 913 N N . LYS A 1 111 ? -8.437 5.147 6.772 1.00 96.94 111 LYS A N 1
ATOM 914 C CA . LYS A 1 111 ? -9.393 6.260 6.750 1.00 96.94 111 LYS A CA 1
ATOM 915 C C . LYS A 1 111 ? -10.690 5.888 7.468 1.00 96.94 111 LYS A C 1
ATOM 917 O O . LYS A 1 111 ? -11.151 6.655 8.308 1.00 96.94 111 LYS A O 1
ATOM 922 N N . LYS A 1 112 ? -11.244 4.704 7.186 1.00 97.88 112 LYS A N 1
ATOM 923 C CA . LYS A 1 112 ? -12.448 4.192 7.856 1.00 97.88 112 LYS A CA 1
ATOM 924 C C . LYS A 1 112 ? -12.241 4.077 9.367 1.00 97.88 112 LYS A C 1
ATOM 926 O O . LYS A 1 112 ? -13.113 4.508 10.118 1.00 97.88 112 LYS A O 1
ATOM 931 N N . LEU A 1 113 ? -11.091 3.559 9.810 1.00 98.12 113 LEU A N 1
ATOM 932 C CA . LEU A 1 113 ? -10.747 3.469 11.230 1.00 98.12 113 LEU A CA 1
ATOM 933 C C . LEU A 1 113 ? -10.716 4.852 11.893 1.00 98.12 113 LEU A C 1
ATOM 935 O O . LEU A 1 113 ? -11.293 5.022 12.964 1.00 98.12 113 LEU A O 1
ATOM 939 N N . ILE A 1 114 ? -10.101 5.849 11.251 1.00 97.38 114 ILE A N 1
ATOM 940 C CA . ILE A 1 114 ? -10.088 7.228 11.763 1.00 97.38 114 ILE A CA 1
ATOM 941 C C . ILE A 1 114 ? -11.512 7.772 11.889 1.00 97.38 114 ILE A C 1
ATOM 943 O O . ILE A 1 114 ? -11.871 8.284 12.945 1.00 97.38 114 ILE A O 1
ATOM 947 N N . THR A 1 115 ? -12.340 7.604 10.856 1.00 96.69 115 THR A N 1
ATOM 948 C CA . THR A 1 115 ? -13.725 8.090 10.855 1.00 96.69 115 THR A CA 1
ATOM 949 C C . THR A 1 115 ? -14.560 7.484 11.985 1.00 96.69 115 THR A C 1
ATOM 951 O O . THR A 1 115 ? -15.236 8.216 12.702 1.00 96.69 115 THR A O 1
ATOM 954 N N . VAL A 1 116 ? -14.510 6.165 12.206 1.00 96.75 116 VAL A N 1
ATOM 955 C CA . VAL A 1 116 ? -15.309 5.542 13.284 1.00 96.75 116 VAL A CA 1
ATOM 956 C C . VAL A 1 116 ? -14.779 5.880 14.682 1.00 96.75 116 VAL A C 1
ATOM 958 O O . VAL A 1 116 ? -15.544 5.901 15.648 1.00 96.75 116 VAL A O 1
ATOM 961 N N . MET A 1 117 ? -13.482 6.180 14.798 1.00 96.38 117 MET A N 1
ATOM 962 C CA . MET A 1 117 ? -12.830 6.563 16.054 1.00 96.38 117 MET A CA 1
ATOM 963 C C . MET A 1 117 ? -12.907 8.065 16.361 1.00 96.38 117 MET A C 1
ATOM 965 O O . MET A 1 117 ? -12.545 8.472 17.467 1.00 96.38 117 MET A O 1
ATOM 969 N N . GLU A 1 118 ? -13.419 8.890 15.445 1.00 95.25 118 GLU A N 1
ATOM 970 C CA . GLU A 1 118 ? -13.537 10.342 15.623 1.00 95.25 118 GLU A CA 1
ATOM 971 C C . GLU A 1 118 ? -14.357 10.705 16.870 1.00 95.25 118 GLU A C 1
ATOM 973 O O . GLU A 1 118 ? -13.953 11.558 17.655 1.00 95.25 118 GLU A O 1
ATOM 978 N N . SER A 1 119 ? -15.453 9.988 17.136 1.00 90.81 119 SER A N 1
ATOM 979 C CA . SER A 1 119 ? -16.276 10.180 18.346 1.00 90.81 119 SER A CA 1
ATOM 980 C C . SER A 1 119 ? -15.532 9.928 19.670 1.00 90.81 119 SER A C 1
ATOM 982 O O . SER A 1 119 ? -15.968 10.381 20.729 1.00 90.81 119 SER A O 1
ATOM 984 N N . VAL A 1 120 ? -14.412 9.202 19.622 1.00 92.38 120 VAL A N 1
ATOM 985 C CA . VAL A 1 120 ? -13.589 8.842 20.785 1.00 92.38 120 VAL A CA 1
ATOM 986 C C . VAL A 1 120 ? -12.467 9.855 20.981 1.00 92.38 120 VAL A C 1
ATOM 988 O O . VAL A 1 120 ? -12.174 10.246 22.111 1.00 92.38 120 VAL A O 1
ATOM 991 N N . SER A 1 121 ? -11.819 10.258 19.888 1.00 92.06 121 SER A N 1
ATOM 992 C CA . SER A 1 121 ? -10.632 11.114 19.907 1.00 92.06 121 SER A CA 1
ATOM 993 C C . SER A 1 121 ? -10.929 12.602 19.737 1.00 92.06 121 SER A C 1
ATOM 995 O O . SER A 1 121 ? -10.119 13.425 20.155 1.00 92.06 121 SER A O 1
ATOM 997 N N . GLY A 1 122 ? -12.055 12.943 19.107 1.00 93.25 122 GLY A N 1
ATOM 998 C CA . GLY A 1 122 ? -12.347 14.278 18.591 1.00 93.25 122 GLY A CA 1
ATOM 999 C C . GLY A 1 122 ? -11.485 14.686 17.389 1.00 93.25 122 GLY A C 1
ATOM 1000 O O . GLY A 1 122 ? -11.441 15.868 17.068 1.00 93.25 122 GLY A O 1
ATOM 1001 N N . ILE A 1 123 ? -10.764 13.748 16.759 1.00 93.94 123 ILE A N 1
ATOM 1002 C CA . ILE A 1 123 ? -9.845 14.006 15.641 1.00 93.94 123 ILE A CA 1
ATOM 1003 C C . ILE A 1 123 ? -10.445 13.419 14.365 1.00 93.94 123 ILE A C 1
ATOM 1005 O O . ILE A 1 123 ? -10.507 12.197 14.217 1.00 93.94 123 ILE A O 1
ATOM 1009 N N . SER A 1 124 ? -10.842 14.289 13.437 1.00 94.25 124 SER A N 1
ATOM 1010 C CA . SER A 1 124 ? -11.292 13.879 12.106 1.00 94.25 124 SER A CA 1
ATOM 1011 C C . SER A 1 124 ? -10.113 13.623 11.164 1.00 94.25 124 SER A C 1
ATOM 1013 O O . SER A 1 124 ? -8.981 14.050 11.409 1.00 94.25 124 SER A O 1
ATOM 1015 N N . PHE A 1 125 ? -10.378 12.950 10.042 1.00 91.56 125 PHE A N 1
ATOM 1016 C CA . PHE A 1 125 ? -9.364 12.728 9.007 1.00 91.56 125 PHE A CA 1
ATOM 1017 C C . PHE A 1 125 ? -8.791 14.051 8.474 1.00 91.56 125 PHE A C 1
ATOM 1019 O O . PHE A 1 125 ? -7.574 14.194 8.378 1.00 91.56 125 PHE A O 1
ATOM 1026 N N . ASP A 1 126 ? -9.643 15.041 8.204 1.00 92.88 126 ASP A N 1
ATOM 1027 C CA . ASP A 1 126 ? -9.223 16.335 7.655 1.00 92.88 126 ASP A CA 1
ATOM 1028 C C . ASP A 1 126 ? -8.355 17.125 8.646 1.00 92.88 126 ASP A C 1
ATOM 1030 O O . ASP A 1 126 ? -7.353 17.727 8.251 1.00 92.88 126 ASP A O 1
ATOM 1034 N N . MET A 1 127 ? -8.658 17.048 9.949 1.00 93.38 127 MET A N 1
ATOM 1035 C CA . MET A 1 127 ? -7.851 17.695 10.993 1.00 93.38 127 MET A CA 1
ATOM 1036 C C . MET A 1 127 ? -6.396 17.211 10.993 1.00 93.38 127 MET A C 1
ATOM 1038 O O . MET A 1 127 ? -5.486 17.998 11.253 1.00 93.38 127 MET A O 1
ATOM 1042 N N . ILE A 1 128 ? -6.153 15.937 10.668 1.00 92.38 128 ILE A N 1
ATOM 1043 C CA . ILE A 1 128 ? -4.796 15.374 10.599 1.00 92.38 128 ILE A CA 1
ATOM 1044 C C . ILE A 1 128 ? -4.001 16.028 9.465 1.00 92.38 128 ILE A C 1
ATOM 1046 O O . ILE A 1 128 ? -2.826 16.346 9.650 1.00 92.38 128 ILE A O 1
ATOM 1050 N N . PHE A 1 129 ? -4.633 16.249 8.308 1.00 89.50 129 PHE A N 1
ATOM 1051 C CA . PHE A 1 129 ? -3.980 16.807 7.118 1.00 89.50 129 PHE A CA 1
ATOM 1052 C C . PHE A 1 129 ? -3.777 18.322 7.175 1.00 89.50 129 PHE A C 1
ATOM 1054 O O . PHE A 1 129 ? -2.904 18.841 6.484 1.00 89.50 129 PHE A O 1
ATOM 1061 N N . MET A 1 130 ? -4.524 19.018 8.031 1.00 91.19 130 MET A N 1
ATOM 1062 C CA . MET A 1 130 ? -4.318 20.440 8.318 1.00 91.19 130 MET A CA 1
ATOM 1063 C C . MET A 1 130 ? -3.206 20.694 9.352 1.00 91.19 130 MET A C 1
ATOM 1065 O O . MET A 1 130 ? -2.794 21.837 9.548 1.00 91.19 130 MET A O 1
ATOM 1069 N N . GLY A 1 131 ? -2.731 19.648 10.034 1.00 87.31 131 GLY A N 1
ATOM 1070 C CA . GLY A 1 131 ? -1.700 19.737 11.063 1.00 87.31 131 GLY A CA 1
ATOM 1071 C C . GLY A 1 131 ? -0.263 19.618 10.534 1.00 87.31 131 GLY A C 1
ATOM 1072 O O . GLY A 1 131 ? -0.028 19.233 9.386 1.00 87.31 131 GLY A O 1
ATOM 1073 N N . PRO A 1 132 ? 0.744 19.899 11.382 1.00 90.00 132 PRO A N 1
ATOM 1074 C CA . PRO A 1 132 ? 2.140 19.657 11.035 1.00 90.00 132 PRO A CA 1
ATOM 1075 C C . PRO A 1 132 ? 2.406 18.151 10.898 1.00 90.00 132 PRO A C 1
ATOM 1077 O O . PRO A 1 132 ? 1.871 17.358 11.665 1.00 90.00 132 PRO A O 1
ATOM 1080 N N . ALA A 1 133 ? 3.278 17.753 9.969 1.00 93.56 133 ALA A N 1
ATOM 1081 C CA . ALA A 1 133 ? 3.675 16.353 9.755 1.00 93.56 133 ALA A CA 1
ATOM 1082 C C . ALA A 1 133 ? 2.485 15.363 9.608 1.00 93.56 133 ALA A C 1
ATOM 1084 O O . ALA A 1 133 ? 2.415 14.359 10.328 1.00 93.56 133 ALA A O 1
ATOM 1085 N N . PRO A 1 134 ? 1.560 15.598 8.657 1.00 93.19 134 PRO A N 1
ATOM 1086 C CA . PRO A 1 134 ? 0.279 14.888 8.575 1.00 93.19 134 PRO A CA 1
ATOM 1087 C C . PRO A 1 134 ? 0.431 13.370 8.406 1.00 93.19 134 PRO A C 1
ATOM 1089 O O . PRO A 1 134 ? -0.284 12.595 9.038 1.00 93.19 134 PRO A O 1
ATOM 1092 N N . ILE A 1 135 ? 1.417 12.923 7.621 1.00 92.94 135 ILE A N 1
ATOM 1093 C CA . ILE A 1 135 ? 1.680 11.493 7.384 1.00 92.94 135 ILE A CA 1
ATOM 1094 C C . ILE A 1 135 ? 2.113 10.789 8.678 1.00 92.94 135 ILE A C 1
ATOM 1096 O O . ILE A 1 135 ? 1.583 9.730 9.017 1.00 92.94 135 ILE A O 1
ATOM 1100 N N . VAL A 1 136 ? 3.041 11.397 9.423 1.00 95.31 136 VAL A N 1
ATOM 1101 C CA . VAL A 1 136 ? 3.566 10.847 10.683 1.00 95.31 136 VAL A CA 1
ATOM 1102 C C . VAL A 1 136 ? 2.468 10.805 11.744 1.00 95.31 136 VAL A C 1
ATOM 1104 O O . VAL A 1 136 ? 2.331 9.817 12.465 1.00 95.31 136 VAL A O 1
ATOM 1107 N N . ASN A 1 137 ? 1.657 11.859 11.832 1.00 94.62 137 ASN A N 1
ATOM 1108 C CA . ASN A 1 137 ? 0.563 11.920 12.796 1.00 94.62 137 ASN A CA 1
ATOM 1109 C C . ASN A 1 137 ? -0.546 10.919 12.471 1.00 94.62 137 ASN A C 1
ATOM 1111 O O . ASN A 1 137 ? -1.036 10.264 13.388 1.00 94.62 137 ASN A O 1
ATOM 1115 N N . LYS A 1 138 ? -0.879 10.726 11.186 1.00 95.88 138 LYS A N 1
ATOM 1116 C CA . LYS A 1 138 ? -1.805 9.671 10.754 1.00 95.88 138 LYS A CA 1
ATOM 1117 C C . LYS A 1 138 ? -1.332 8.299 11.240 1.00 95.88 138 LYS A C 1
ATOM 1119 O O . LYS A 1 138 ? -2.101 7.582 11.869 1.00 95.88 138 LYS A O 1
ATOM 1124 N N . GLN A 1 139 ? -0.066 7.953 11.000 1.00 96.12 139 GLN A N 1
ATOM 1125 C CA . GLN A 1 139 ? 0.500 6.660 11.408 1.00 96.12 139 GLN A CA 1
ATOM 1126 C C . GLN A 1 139 ? 0.447 6.452 12.925 1.00 96.12 139 GLN A C 1
ATOM 1128 O O . GLN A 1 139 ? 0.006 5.403 13.387 1.00 96.12 139 GLN A O 1
ATOM 1133 N N . LYS A 1 140 ? 0.834 7.468 13.709 1.00 95.69 140 LYS A N 1
ATOM 1134 C CA . LYS A 1 140 ? 0.751 7.416 15.178 1.00 95.69 140 LYS A CA 1
ATOM 1135 C C . LYS A 1 140 ? -0.683 7.220 15.665 1.00 95.69 140 LYS A C 1
ATOM 1137 O O . LYS A 1 140 ? -0.911 6.456 16.596 1.00 95.69 140 LYS A O 1
ATOM 1142 N N . LEU A 1 141 ? -1.642 7.909 15.051 1.00 96.25 141 LEU A N 1
ATOM 1143 C CA . LEU A 1 141 ? -3.045 7.820 15.438 1.00 96.25 141 LEU A CA 1
ATOM 1144 C C . LEU A 1 141 ? -3.623 6.429 15.157 1.00 96.25 141 LEU A C 1
ATOM 1146 O O . LEU A 1 141 ? -4.275 5.854 16.027 1.00 96.25 141 LEU A O 1
ATOM 1150 N N . ILE A 1 142 ? -3.326 5.871 13.979 1.00 97.81 142 ILE A N 1
ATOM 1151 C CA . ILE A 1 142 ? -3.694 4.497 13.620 1.00 97.81 142 ILE A CA 1
ATOM 1152 C C . ILE A 1 142 ? -3.096 3.502 14.619 1.00 97.81 142 ILE A C 1
ATOM 1154 O O . ILE A 1 142 ? -3.833 2.684 15.157 1.00 97.81 142 ILE A O 1
ATOM 1158 N N . ASP A 1 143 ? -1.802 3.605 14.938 1.00 97.81 143 ASP A N 1
ATOM 1159 C CA . ASP A 1 143 ? -1.143 2.728 15.919 1.00 97.81 143 ASP A CA 1
ATOM 1160 C C . ASP A 1 143 ? -1.818 2.785 17.303 1.00 97.81 143 ASP A C 1
ATOM 1162 O O . ASP A 1 143 ? -2.083 1.748 17.914 1.00 97.81 143 ASP A O 1
ATOM 1166 N N . ILE A 1 144 ? -2.181 3.981 17.776 1.00 96.94 144 ILE A N 1
ATOM 1167 C CA . ILE A 1 144 ? -2.923 4.155 19.034 1.00 96.94 144 ILE A CA 1
ATOM 1168 C C . ILE A 1 144 ? -4.294 3.468 18.969 1.00 96.94 144 ILE A C 1
ATOM 1170 O O . ILE A 1 144 ? -4.661 2.747 19.900 1.00 96.94 144 ILE A O 1
ATOM 1174 N N . TYR A 1 145 ? -5.058 3.671 17.891 1.00 97.06 145 TYR A N 1
ATOM 1175 C CA . TYR A 1 145 ? -6.383 3.063 17.737 1.00 97.06 145 TYR A CA 1
ATOM 1176 C C . TYR A 1 145 ? -6.313 1.543 17.641 1.00 97.06 145 TYR A C 1
ATOM 1178 O O . TYR A 1 145 ? -7.089 0.858 18.306 1.00 97.06 145 TYR A O 1
ATOM 1186 N N . LEU A 1 146 ? -5.355 1.007 16.885 1.00 97.12 146 LEU A N 1
ATOM 1187 C CA . LEU A 1 146 ? -5.137 -0.433 16.794 1.00 97.12 146 LEU A CA 1
ATOM 1188 C C . LEU A 1 146 ? -4.767 -1.020 18.157 1.00 97.12 146 LEU A C 1
ATOM 1190 O O . LEU A 1 146 ? -5.361 -2.014 18.558 1.00 97.12 146 LEU A O 1
ATOM 1194 N N . LYS A 1 147 ? -3.869 -0.387 18.924 1.00 95.75 147 LYS A N 1
ATOM 1195 C CA . LYS A 1 147 ? -3.528 -0.831 20.290 1.00 95.75 147 LYS A CA 1
ATOM 1196 C C . LYS A 1 147 ? -4.732 -0.834 21.231 1.00 95.75 147 LYS A C 1
ATOM 1198 O O . LYS A 1 147 ? -4.855 -1.735 22.056 1.00 95.75 147 LYS A O 1
ATOM 1203 N N . LEU A 1 148 ? -5.621 0.150 21.101 1.00 94.81 148 LEU A N 1
ATOM 1204 C CA . LEU A 1 148 ? -6.838 0.249 21.908 1.00 94.81 148 LEU A CA 1
ATOM 1205 C C . LEU A 1 148 ? -7.866 -0.842 21.562 1.00 94.81 148 LEU A C 1
ATOM 1207 O O . LEU A 1 148 ? -8.586 -1.309 22.444 1.00 94.81 148 LEU A O 1
ATOM 1211 N N . LEU A 1 149 ? -7.938 -1.236 20.288 1.00 95.44 149 LEU A N 1
ATOM 1212 C CA . LEU A 1 149 ? -8.943 -2.164 19.763 1.00 95.44 149 LEU A CA 1
ATOM 1213 C C . LEU A 1 149 ? -8.443 -3.612 19.627 1.00 95.44 149 LEU A C 1
ATOM 1215 O O . LEU A 1 149 ? -9.262 -4.521 19.497 1.00 95.44 149 LEU A O 1
ATOM 1219 N N . ALA A 1 150 ? -7.131 -3.852 19.698 1.00 94.06 150 ALA A N 1
ATOM 1220 C CA . ALA A 1 150 ? -6.511 -5.152 19.428 1.00 94.06 150 ALA A CA 1
ATOM 1221 C C . ALA A 1 150 ? -7.082 -6.299 20.275 1.00 94.06 150 ALA A C 1
ATOM 1223 O O . ALA A 1 150 ? -7.277 -7.395 19.759 1.00 94.06 150 ALA A O 1
ATOM 1224 N N . SER A 1 151 ? -7.396 -6.062 21.553 1.00 92.81 151 SER A N 1
ATOM 1225 C CA . SER A 1 151 ? -7.962 -7.088 22.444 1.00 92.81 151 SER A CA 1
ATOM 1226 C C . SER A 1 151 ? -9.413 -7.467 22.124 1.00 92.81 151 SER A C 1
ATOM 1228 O O . SER A 1 151 ? -9.897 -8.482 22.623 1.00 92.81 151 SER A O 1
ATOM 1230 N N . TYR A 1 152 ? -10.106 -6.667 21.311 1.00 93.50 152 TYR A N 1
ATOM 1231 C CA . TYR A 1 152 ? -11.488 -6.902 20.885 1.00 93.50 152 TYR A CA 1
ATOM 1232 C C . TYR A 1 152 ? -11.579 -7.533 19.493 1.00 93.50 152 TYR A C 1
ATOM 1234 O O . TYR A 1 152 ? -12.627 -8.076 19.143 1.00 93.50 152 TYR A O 1
ATOM 1242 N N . CYS A 1 153 ? -10.504 -7.450 18.707 1.00 91.88 153 CYS A N 1
ATOM 1243 C CA . CYS A 1 153 ? -10.427 -8.040 17.379 1.00 91.88 153 CYS A CA 1
ATOM 1244 C C . CYS A 1 153 ? -10.307 -9.561 17.497 1.00 91.88 153 CYS A C 1
ATOM 1246 O O . CYS A 1 153 ? -9.545 -10.086 18.317 1.00 91.88 153 CYS A O 1
ATOM 1248 N N . LYS A 1 154 ? -11.045 -10.290 16.664 1.00 84.56 154 LYS A N 1
ATOM 1249 C CA . LYS A 1 154 ? -10.867 -11.736 16.548 1.00 84.56 154 LYS A CA 1
ATOM 1250 C C . LYS A 1 154 ? -9.560 -12.003 15.818 1.00 84.56 154 LYS A C 1
ATOM 1252 O O . LYS A 1 154 ? -9.208 -11.290 14.886 1.00 84.56 154 LYS A O 1
ATOM 1257 N N . ASN A 1 155 ? -8.841 -13.046 16.224 1.00 69.50 155 ASN A N 1
ATOM 1258 C CA . ASN A 1 155 ? -7.707 -13.515 15.440 1.00 69.50 155 ASN A CA 1
ATOM 1259 C C . ASN A 1 155 ? -8.260 -14.285 14.227 1.00 69.50 155 ASN A C 1
ATOM 1261 O O . ASN A 1 155 ? -8.845 -15.345 14.443 1.00 69.50 155 ASN A O 1
ATOM 1265 N N . PRO A 1 156 ? -8.098 -13.792 12.985 1.00 58.47 156 PRO A N 1
ATOM 1266 C CA . PRO A 1 156 ? -8.601 -14.488 11.802 1.00 58.47 156 PRO A CA 1
ATOM 1267 C C . PRO A 1 156 ? -7.781 -15.743 11.453 1.00 58.47 156 PRO A C 1
ATOM 1269 O O . PRO A 1 156 ? -8.174 -16.497 10.570 1.00 58.47 156 PRO A O 1
ATOM 1272 N N . PHE A 1 157 ? -6.650 -15.970 12.131 1.00 57.22 157 PHE A N 1
ATOM 1273 C CA . PHE A 1 157 ? -5.742 -17.105 11.935 1.00 57.22 157 PHE A CA 1
ATOM 1274 C C . PHE A 1 157 ? -5.821 -18.152 13.061 1.00 57.22 157 PHE A C 1
ATOM 1276 O O . PHE A 1 157 ? -4.924 -18.989 13.177 1.00 57.22 157 PHE A O 1
ATOM 1283 N N . LYS A 1 158 ? -6.844 -18.083 13.921 1.00 49.12 158 LYS A N 1
ATOM 1284 C CA . LYS A 1 158 ? -7.147 -19.104 14.933 1.00 49.12 158 LYS A CA 1
ATOM 1285 C C . LYS A 1 158 ? -8.405 -19.878 14.582 1.00 49.12 158 LYS A C 1
ATOM 1287 O O . LYS A 1 158 ? -9.358 -19.242 14.086 1.00 49.12 158 LYS A O 1
#

pLDDT: mean 92.0, std 10.42, range [44.06, 98.31]

Foldseek 3Di:
DPPDPDDDPLLQVLLVLLVVLVVQLVVCVVVLQVQLQVLLVVPQFAQDCVLDVVRGGHGDRGPVCLVRGDPVVNLVSQVSSVVVCVVVVHDDDRPDRPSVVSVVSNVVSLQSNQCVCCVVVVDHLVNLVVDPPSVVVSVVVSVVSSVVNVVVHDDPVD

Sequence (158 aa):
MNKNFKVTKEMIQAAEDVFIAIAYSETIRPAIIEIQQNILKRFQYKVDEQASKARLREPIVTHERSYLMSDNDFSHYLTHLHKEYIMAGFKVEYGYCPLLIAEDIQRNAEKKLITVMESVSGISFDMIFMGPAPIVNKQKLIDIYLKLLASYCKNPFK